Protein AF-A0A3A8LGR2-F1 (afdb_monomer_lite)

Structure (mmCIF, N/CA/C/O backbone):
data_AF-A0A3A8LGR2-F1
#
_entry.id   AF-A0A3A8LGR2-F1
#
loop_
_atom_site.group_PDB
_atom_site.id
_atom_site.type_symbol
_atom_site.label_atom_id
_atom_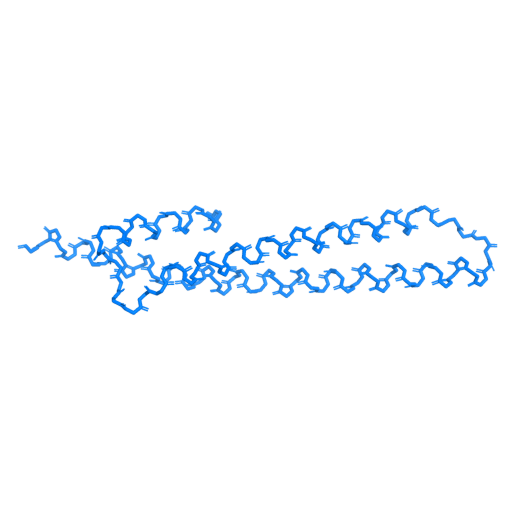site.label_alt_id
_atom_site.label_comp_id
_atom_site.label_asym_id
_atom_site.label_entity_id
_atom_site.label_seq_id
_atom_site.pdbx_PDB_ins_code
_atom_site.Cartn_x
_atom_site.Cartn_y
_atom_site.Cartn_z
_atom_site.occupancy
_atom_site.B_iso_or_equiv
_atom_site.auth_seq_id
_atom_site.auth_comp_id
_atom_site.auth_asym_id
_atom_site.auth_atom_id
_atom_site.pdbx_PDB_model_num
ATOM 1 N N . MET A 1 1 ? 14.541 -8.036 -1.323 1.00 62.59 1 MET A N 1
ATOM 2 C CA . MET A 1 1 ? 13.784 -7.464 -2.461 1.00 62.59 1 MET A CA 1
ATOM 3 C C . MET A 1 1 ? 14.021 -5.958 -2.465 1.00 62.59 1 MET A C 1
ATOM 5 O O . MET A 1 1 ? 14.122 -5.410 -1.376 1.00 62.59 1 MET A O 1
ATOM 9 N N . LYS A 1 2 ? 14.191 -5.306 -3.624 1.00 77.00 2 LYS A N 1
ATOM 10 C CA . LYS A 1 2 ? 14.421 -3.846 -3.683 1.00 77.00 2 LYS A CA 1
ATOM 11 C C . LYS A 1 2 ? 13.143 -3.065 -3.329 1.00 77.00 2 LYS A C 1
ATOM 13 O O . LYS A 1 2 ? 12.080 -3.521 -3.749 1.00 77.00 2 LYS A O 1
ATOM 18 N N . PRO A 1 3 ? 13.198 -1.919 -2.629 1.00 90.44 3 PRO A N 1
ATOM 19 C CA . PRO A 1 3 ? 12.037 -1.045 -2.417 1.00 90.44 3 PRO A CA 1
ATOM 20 C C . PRO A 1 3 ? 11.389 -0.590 -3.734 1.00 90.44 3 PRO A C 1
ATOM 22 O O . PRO A 1 3 ? 12.062 -0.541 -4.766 1.00 90.44 3 PRO A O 1
ATOM 25 N N . LEU A 1 4 ? 10.085 -0.294 -3.718 1.00 92.25 4 LEU A N 1
ATOM 26 C CA . LEU A 1 4 ? 9.345 0.070 -4.933 1.00 92.25 4 LEU A CA 1
ATOM 27 C C . LEU A 1 4 ? 9.837 1.402 -5.522 1.00 92.25 4 LEU A C 1
ATOM 29 O O . LEU A 1 4 ? 10.123 1.459 -6.716 1.00 92.25 4 LEU A O 1
ATOM 33 N N . ASP A 1 5 ? 10.073 2.407 -4.673 1.00 94.31 5 ASP A N 1
ATOM 34 C CA . ASP A 1 5 ? 10.694 3.686 -5.053 1.00 94.31 5 ASP A CA 1
ATOM 35 C C . ASP A 1 5 ? 12.063 3.498 -5.730 1.00 94.31 5 ASP A C 1
ATOM 37 O O . ASP A 1 5 ? 12.367 4.159 -6.724 1.00 94.3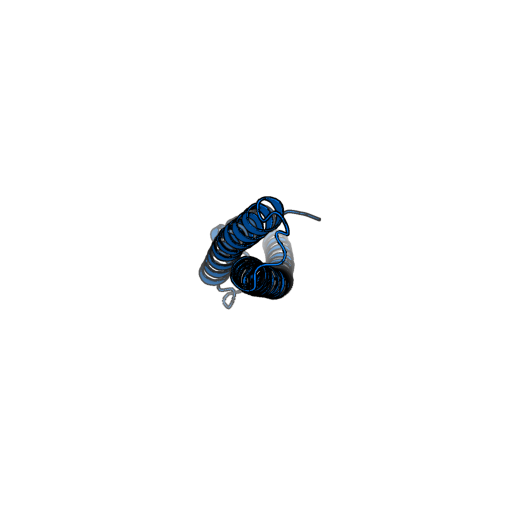1 5 ASP A O 1
ATOM 41 N N . GLU A 1 6 ? 12.877 2.537 -5.277 1.00 95.94 6 GLU A N 1
ATOM 42 C CA . GLU A 1 6 ? 14.158 2.249 -5.930 1.00 95.94 6 GLU A CA 1
ATOM 43 C C . GLU A 1 6 ? 13.951 1.725 -7.360 1.00 95.94 6 GLU A C 1
ATOM 45 O O . GLU A 1 6 ? 14.616 2.181 -8.292 1.00 95.94 6 GLU A O 1
ATOM 50 N N . LEU A 1 7 ? 13.013 0.791 -7.560 1.00 96.31 7 LEU A N 1
ATOM 51 C CA . LEU A 1 7 ? 12.691 0.282 -8.897 1.00 96.31 7 LEU A CA 1
ATOM 52 C C . LEU A 1 7 ? 12.122 1.379 -9.800 1.00 96.31 7 LEU A C 1
ATOM 54 O O . LEU A 1 7 ? 12.517 1.474 -10.965 1.00 96.31 7 LEU A O 1
ATOM 58 N N . MET A 1 8 ? 11.253 2.231 -9.256 1.00 97.62 8 MET A N 1
ATOM 59 C CA . MET A 1 8 ? 10.653 3.341 -9.987 1.00 97.62 8 MET A CA 1
ATOM 60 C C . MET A 1 8 ? 11.723 4.331 -10.464 1.00 97.62 8 MET A C 1
ATOM 62 O O . MET A 1 8 ? 11.764 4.666 -11.646 1.00 97.62 8 MET A O 1
ATOM 66 N N . ARG A 1 9 ? 12.673 4.715 -9.599 1.00 97.75 9 ARG A N 1
ATOM 67 C CA . ARG A 1 9 ? 13.799 5.593 -9.975 1.00 97.75 9 ARG A CA 1
ATOM 68 C C . ARG A 1 9 ? 14.667 5.008 -11.087 1.00 97.75 9 ARG A C 1
ATOM 70 O O . ARG A 1 9 ? 15.119 5.743 -11.968 1.00 97.75 9 ARG A O 1
ATOM 77 N N . ILE A 1 10 ? 14.908 3.695 -11.066 1.00 97.38 10 ILE A N 1
ATOM 78 C CA . ILE A 1 10 ? 15.649 3.011 -12.138 1.00 97.38 10 ILE A CA 1
ATOM 79 C C . ILE A 1 10 ? 14.853 3.070 -13.449 1.00 97.38 10 ILE A C 1
ATOM 81 O O . ILE A 1 10 ? 15.425 3.363 -14.502 1.00 97.38 10 ILE A O 1
ATOM 85 N N . LEU A 1 11 ? 13.541 2.825 -13.400 1.00 97.38 11 LEU A N 1
ATOM 86 C CA . LEU A 1 11 ? 12.682 2.862 -14.584 1.00 97.38 11 LEU A CA 1
ATOM 87 C C . LEU A 1 11 ? 12.647 4.261 -15.206 1.00 97.38 11 LEU A C 1
ATOM 89 O O . LEU A 1 11 ? 12.793 4.406 -16.417 1.00 97.38 11 LEU A O 1
ATOM 93 N N . GLU A 1 12 ? 12.546 5.302 -14.389 1.00 97.56 12 GLU A N 1
ATOM 94 C CA . GLU A 1 12 ? 12.609 6.686 -14.858 1.00 97.56 12 GLU A CA 1
ATOM 95 C C . GLU A 1 12 ? 13.946 7.056 -15.484 1.00 97.56 12 GLU A C 1
ATOM 97 O O . GLU A 1 12 ? 13.989 7.822 -16.446 1.00 97.56 12 GLU A O 1
ATOM 102 N N . ALA A 1 13 ? 15.052 6.526 -14.958 1.00 97.19 13 ALA A N 1
ATOM 103 C CA . ALA A 1 13 ? 16.353 6.720 -15.579 1.00 97.19 13 ALA A CA 1
ATOM 104 C C . ALA A 1 13 ? 16.366 6.122 -16.994 1.00 97.19 13 ALA A C 1
ATOM 106 O O . ALA A 1 13 ? 16.793 6.789 -17.934 1.00 97.19 13 ALA A O 1
ATOM 107 N N . HIS A 1 14 ? 15.815 4.919 -17.177 1.00 96.38 14 HIS A N 1
ATOM 108 C CA . HIS A 1 14 ? 15.631 4.345 -18.511 1.00 96.38 14 HIS A CA 1
ATOM 109 C C . HIS A 1 14 ? 14.663 5.153 -19.383 1.00 96.38 14 HIS A C 1
ATOM 111 O O . HIS A 1 14 ? 14.896 5.269 -20.586 1.00 96.38 14 HIS A O 1
ATOM 117 N N . HIS A 1 15 ? 13.606 5.721 -18.802 1.00 96.06 15 HIS A N 1
ATOM 118 C CA . HIS A 1 15 ? 12.645 6.556 -19.519 1.00 96.06 15 HIS A CA 1
ATOM 119 C C . HIS A 1 15 ? 13.300 7.822 -20.076 1.00 96.06 15 HIS A C 1
ATOM 121 O O . HIS A 1 15 ? 13.161 8.109 -21.263 1.00 96.06 15 HIS A O 1
ATOM 127 N N . ARG A 1 16 ? 14.104 8.515 -19.257 1.00 95.50 16 ARG A N 1
ATOM 128 C CA . ARG A 1 16 ? 14.896 9.685 -19.677 1.00 95.50 16 ARG A CA 1
ATOM 129 C C . ARG A 1 16 ? 15.911 9.361 -20.772 1.00 95.50 16 ARG A C 1
ATOM 131 O O . ARG A 1 16 ? 16.234 10.224 -21.576 1.00 95.50 16 ARG A O 1
ATOM 138 N N . LEU A 1 17 ? 16.404 8.124 -20.808 1.00 94.31 17 LEU A N 1
ATOM 139 C CA . LEU A 1 17 ? 17.309 7.629 -21.848 1.00 94.31 17 LEU A CA 1
ATOM 140 C C . LEU A 1 17 ? 16.571 7.064 -23.074 1.00 94.31 17 LEU A C 1
ATOM 142 O O . LEU A 1 17 ? 17.207 6.455 -23.927 1.00 94.31 17 LEU A O 1
ATOM 146 N N . HIS A 1 18 ? 15.244 7.212 -23.153 1.00 92.31 18 HIS A N 1
ATOM 147 C CA . HIS A 1 18 ? 14.400 6.671 -24.226 1.00 92.31 18 HIS A CA 1
ATOM 148 C C . HIS A 1 18 ? 14.532 5.151 -24.434 1.00 92.31 18 HIS A C 1
ATOM 150 O O . HIS A 1 18 ? 14.264 4.625 -25.513 1.00 92.31 18 HIS A O 1
ATOM 156 N N . ASN A 1 19 ? 14.903 4.428 -23.374 1.00 93.69 19 ASN A N 1
ATOM 157 C CA . ASN A 1 19 ? 15.090 2.980 -23.406 1.00 93.69 19 ASN A CA 1
ATOM 158 C C . ASN A 1 19 ? 13.814 2.202 -23.065 1.00 93.69 19 ASN A C 1
ATOM 160 O O . ASN A 1 19 ? 13.771 1.001 -23.295 1.00 93.69 19 ASN A O 1
ATOM 164 N N . VAL A 1 20 ? 12.772 2.837 -22.525 1.00 93.25 20 VAL A N 1
ATOM 165 C CA . VAL A 1 20 ? 11.494 2.163 -22.224 1.00 93.25 20 VAL A CA 1
ATOM 166 C C . VAL A 1 20 ? 10.678 1.901 -23.488 1.00 93.25 20 VAL A C 1
ATOM 168 O O . VAL A 1 20 ? 10.973 2.454 -24.546 1.00 93.25 20 VAL A O 1
ATOM 171 N N . ARG A 1 21 ? 9.649 1.051 -23.415 1.00 92.69 21 ARG A N 1
ATOM 172 C CA . ARG A 1 21 ? 8.704 0.843 -24.527 1.00 92.69 21 ARG A CA 1
ATOM 173 C C . ARG A 1 21 ? 7.886 2.114 -24.814 1.00 92.69 21 ARG A C 1
ATOM 175 O O . ARG A 1 21 ? 7.672 2.883 -23.882 1.00 92.69 21 ARG A O 1
ATOM 182 N N . PRO A 1 22 ? 7.422 2.355 -26.055 1.00 88.88 22 PRO A N 1
ATOM 183 C CA . PRO A 1 22 ? 6.598 3.529 -26.359 1.00 88.88 22 PRO A CA 1
ATOM 184 C C . PRO A 1 22 ? 5.273 3.547 -25.588 1.00 88.88 22 PRO A C 1
ATOM 186 O O . PRO A 1 22 ? 4.759 4.615 -25.282 1.00 88.88 22 PRO A O 1
ATOM 189 N N . GLU A 1 23 ? 4.742 2.369 -25.256 1.00 92.50 23 GLU A N 1
ATOM 190 C CA . GLU A 1 23 ? 3.490 2.199 -24.516 1.00 92.50 23 GLU A CA 1
ATOM 191 C C . GLU A 1 23 ? 3.679 2.284 -22.991 1.00 92.50 23 GLU A C 1
ATOM 193 O O . GLU A 1 23 ? 2.704 2.200 -22.248 1.00 92.50 23 GLU A O 1
ATOM 198 N N . ALA A 1 24 ? 4.922 2.407 -22.505 1.00 92.62 24 ALA A N 1
ATOM 199 C CA . ALA A 1 24 ? 5.210 2.462 -21.078 1.00 92.62 24 ALA A CA 1
ATOM 200 C C . ALA A 1 24 ? 4.802 3.823 -20.495 1.00 92.62 24 ALA A C 1
ATOM 202 O O . ALA A 1 24 ? 5.477 4.832 -20.713 1.00 92.62 24 ALA A O 1
ATOM 203 N N . ASP A 1 25 ? 3.738 3.837 -19.693 1.00 96.56 25 ASP A N 1
ATOM 204 C CA . ASP A 1 25 ? 3.285 5.028 -18.972 1.00 96.56 25 ASP A CA 1
ATOM 205 C C . ASP A 1 25 ? 4.000 5.159 -17.616 1.00 96.56 25 ASP A C 1
ATOM 207 O O . ASP A 1 25 ? 3.490 4.826 -16.546 1.00 96.56 25 ASP A O 1
ATOM 211 N N . VAL A 1 26 ? 5.255 5.604 -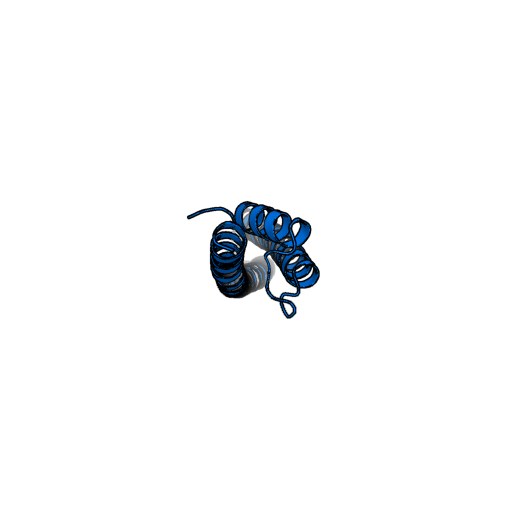17.678 1.00 96.88 26 VAL A N 1
ATOM 212 C CA . VAL A 1 26 ? 6.113 5.804 -16.501 1.00 96.88 26 VAL A CA 1
ATOM 213 C C . VAL A 1 26 ? 5.538 6.852 -15.526 1.00 96.88 26 VAL A C 1
ATOM 215 O O . VAL A 1 26 ? 5.575 6.590 -14.320 1.00 96.88 26 VAL A O 1
ATOM 218 N N . PRO A 1 27 ? 4.969 7.992 -15.981 1.00 97.00 27 PRO A N 1
ATOM 219 C CA . PRO A 1 27 ? 4.271 8.926 -15.096 1.00 97.00 27 PRO A CA 1
ATOM 220 C C . PRO A 1 27 ? 3.101 8.295 -14.335 1.00 97.00 27 PRO A C 1
ATOM 222 O O . PRO A 1 27 ? 2.968 8.531 -13.134 1.00 97.00 27 PRO A O 1
ATOM 225 N N . TYR A 1 28 ? 2.288 7.462 -14.993 1.00 97.50 28 TYR A N 1
ATOM 226 C CA . TYR A 1 28 ? 1.196 6.750 -14.330 1.00 97.50 28 TYR A CA 1
ATOM 227 C C . TYR A 1 28 ? 1.705 5.777 -13.260 1.00 97.50 28 TYR A C 1
ATOM 229 O O . TYR A 1 28 ? 1.193 5.771 -12.143 1.00 97.50 28 TYR A O 1
ATOM 237 N N . LEU A 1 29 ? 2.749 4.994 -13.552 1.00 97.75 29 LEU A N 1
ATOM 238 C CA . LEU A 1 29 ? 3.327 4.064 -12.571 1.00 97.75 29 LEU A CA 1
ATOM 239 C C . LEU A 1 29 ? 3.864 4.794 -11.328 1.00 97.75 29 LEU A C 1
ATOM 241 O O . LEU A 1 29 ? 3.664 4.320 -10.209 1.00 97.75 29 LEU A O 1
ATOM 245 N N . ARG A 1 30 ? 4.484 5.971 -11.506 1.00 98.06 30 ARG A N 1
ATOM 246 C CA . ARG A 1 30 ? 4.880 6.846 -10.390 1.00 98.06 30 ARG A CA 1
ATOM 247 C C . ARG A 1 30 ? 3.670 7.336 -9.601 1.00 98.06 30 ARG A C 1
ATOM 249 O O . ARG A 1 30 ? 3.678 7.259 -8.376 1.00 98.06 30 ARG A O 1
ATOM 256 N N . HIS A 1 31 ? 2.648 7.835 -10.292 1.00 98.25 31 HIS A N 1
ATOM 257 C CA . HIS A 1 31 ? 1.430 8.315 -9.647 1.00 98.25 31 HIS A CA 1
ATOM 258 C C . HIS A 1 31 ? 0.784 7.221 -8.788 1.00 98.25 31 HIS A C 1
ATOM 260 O O . HIS A 1 31 ? 0.426 7.472 -7.638 1.00 98.25 31 HIS A O 1
ATOM 266 N N . GLU A 1 32 ? 0.669 6.002 -9.318 1.00 98.31 32 GLU A N 1
ATOM 267 C CA . GLU A 1 32 ? 0.096 4.877 -8.581 1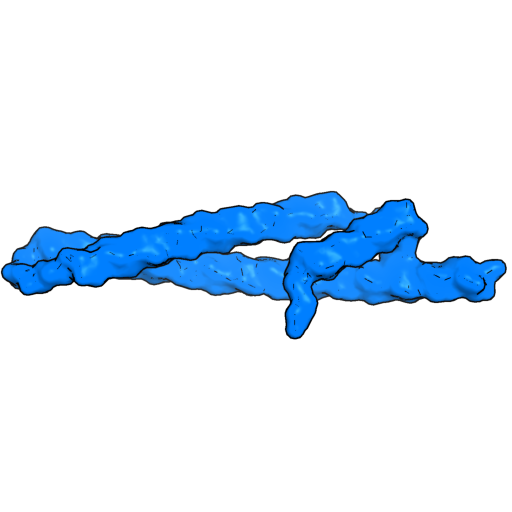.00 98.31 32 GLU A CA 1
ATOM 268 C C . GLU A 1 32 ? 0.944 4.476 -7.373 1.00 98.31 32 GLU A C 1
ATOM 270 O O . GLU A 1 32 ? 0.381 4.191 -6.318 1.00 98.31 32 GLU A O 1
ATOM 275 N N . MET A 1 33 ? 2.275 4.525 -7.479 1.00 98.06 33 MET A N 1
ATOM 276 C CA . MET A 1 33 ? 3.172 4.290 -6.342 1.00 98.06 33 MET A CA 1
ATOM 277 C C . MET A 1 33 ? 2.903 5.301 -5.222 1.00 98.06 33 MET A C 1
ATOM 279 O O . MET A 1 33 ? 2.606 4.915 -4.096 1.00 98.06 33 MET A O 1
ATOM 283 N N . GLU A 1 34 ? 2.911 6.594 -5.549 1.00 97.75 34 GLU A N 1
ATOM 284 C CA . GLU A 1 34 ? 2.681 7.676 -4.584 1.00 97.75 34 GLU A CA 1
ATOM 285 C C . GLU A 1 34 ? 1.249 7.663 -4.017 1.00 97.75 34 GLU A C 1
ATOM 287 O O . GLU A 1 34 ? 1.004 8.117 -2.896 1.00 97.75 34 GLU A O 1
ATOM 292 N N . ARG A 1 35 ? 0.265 7.178 -4.785 1.00 98.12 35 ARG A N 1
ATOM 293 C CA . ARG A 1 35 ? -1.108 6.961 -4.308 1.00 98.12 35 ARG A CA 1
ATOM 294 C C . ARG A 1 35 ? -1.152 5.839 -3.273 1.00 98.12 35 ARG A C 1
ATOM 296 O O . ARG A 1 35 ? -1.777 6.025 -2.230 1.00 98.12 35 ARG A O 1
ATOM 303 N N . ILE A 1 36 ? -0.529 4.698 -3.567 1.00 97.94 36 ILE A N 1
ATOM 304 C CA . ILE A 1 36 ? -0.516 3.529 -2.682 1.00 97.94 36 ILE A CA 1
ATOM 305 C C . ILE A 1 36 ? 0.240 3.851 -1.392 1.00 97.94 36 ILE A C 1
ATOM 307 O O . ILE A 1 36 ? -0.319 3.632 -0.324 1.00 97.94 36 ILE A O 1
ATOM 311 N N . GLU A 1 37 ? 1.427 4.458 -1.477 1.00 96.81 37 GLU A N 1
ATOM 312 C CA . GLU A 1 37 ? 2.233 4.824 -0.302 1.00 96.81 37 GLU A CA 1
ATOM 313 C C . GLU A 1 37 ? 1.466 5.761 0.640 1.00 96.81 37 GLU A C 1
ATOM 315 O O . GLU A 1 37 ? 1.355 5.498 1.836 1.00 96.81 37 GLU A O 1
ATOM 320 N N . ARG A 1 38 ? 0.847 6.824 0.102 1.00 97.94 3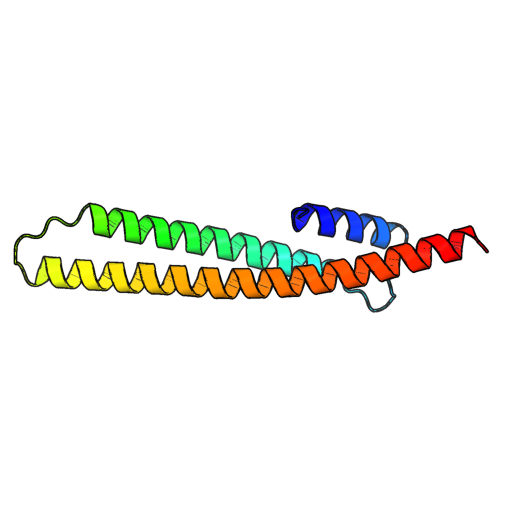8 ARG A N 1
ATOM 321 C CA . ARG A 1 38 ? 0.026 7.742 0.911 1.00 97.94 38 ARG A CA 1
ATOM 322 C C . ARG A 1 38 ? -1.168 7.043 1.554 1.00 97.94 38 ARG A C 1
ATOM 324 O O . ARG A 1 38 ? -1.504 7.346 2.696 1.00 97.94 38 ARG A O 1
ATOM 331 N N . ALA A 1 39 ? -1.818 6.136 0.827 1.00 98.06 39 ALA A N 1
ATOM 332 C CA . ALA A 1 39 ? -2.943 5.379 1.357 1.00 98.06 39 ALA A CA 1
ATOM 333 C C . ALA A 1 39 ? -2.499 4.395 2.452 1.00 98.06 39 ALA A C 1
ATOM 335 O O . ALA A 1 39 ? -3.166 4.309 3.476 1.00 98.06 39 ALA A O 1
ATOM 336 N N . GLN A 1 40 ? -1.369 3.702 2.277 1.00 98.19 40 GLN A N 1
ATOM 337 C CA . GLN A 1 40 ? -0.810 2.803 3.290 1.00 98.19 40 GLN A CA 1
ATOM 338 C C . GLN A 1 40 ? -0.499 3.572 4.575 1.00 98.19 40 GLN A C 1
ATOM 340 O O . GLN A 1 40 ? -0.972 3.174 5.634 1.00 98.19 40 GLN A O 1
ATOM 345 N N . SER A 1 41 ? 0.189 4.716 4.487 1.00 97.81 41 SER A N 1
ATOM 346 C CA . SER A 1 41 ? 0.486 5.533 5.671 1.00 97.81 41 SER A CA 1
ATOM 347 C C . SER A 1 41 ? -0.780 5.996 6.400 1.00 97.81 41 SER A C 1
ATOM 349 O O . SER A 1 41 ? -0.857 5.893 7.621 1.00 97.81 41 SER A O 1
ATOM 351 N N . ALA A 1 42 ? -1.803 6.453 5.670 1.00 97.88 42 ALA A N 1
ATOM 352 C CA . ALA A 1 42 ? -3.061 6.886 6.283 1.00 97.88 42 ALA A CA 1
ATOM 353 C C . ALA A 1 42 ? -3.800 5.736 6.998 1.00 97.88 42 ALA A C 1
ATOM 355 O O . ALA A 1 42 ? -4.338 5.919 8.091 1.00 97.88 42 ALA A O 1
ATOM 356 N N . GLU A 1 43 ? -3.821 4.542 6.403 1.00 98.00 43 GLU A N 1
ATOM 357 C CA . GLU A 1 43 ? -4.466 3.371 7.005 1.00 98.00 43 GLU A CA 1
ATOM 358 C C . GLU A 1 43 ? -3.656 2.798 8.181 1.00 98.00 43 GLU A C 1
ATOM 360 O O . GLU A 1 43 ? -4.245 2.343 9.160 1.00 98.00 43 GLU A O 1
ATOM 365 N N . GLU A 1 44 ? -2.320 2.866 8.142 1.00 98.19 44 GLU A N 1
ATOM 366 C CA . GLU A 1 44 ? -1.451 2.523 9.278 1.00 98.19 44 GLU A CA 1
ATOM 367 C C . GLU A 1 44 ? -1.713 3.440 10.473 1.00 98.19 44 GLU A C 1
ATOM 369 O O . GLU A 1 44 ? -1.901 2.957 11.591 1.00 98.19 44 GLU A O 1
ATOM 374 N N . GLU A 1 45 ? -1.801 4.750 10.241 1.00 97.88 45 GLU A N 1
ATOM 375 C CA . GLU A 1 45 ? -2.165 5.720 11.275 1.00 97.88 45 GLU A CA 1
ATOM 376 C C . GLU A 1 45 ? -3.555 5.430 11.860 1.00 97.88 45 GLU A C 1
ATOM 378 O O . GLU A 1 45 ? -3.721 5.425 13.083 1.00 97.88 45 GLU A O 1
ATOM 383 N N . SER A 1 46 ? -4.547 5.130 11.013 1.00 96.12 46 SER A N 1
ATOM 384 C CA . SER A 1 46 ? -5.898 4.767 11.460 1.00 96.12 46 SER A CA 1
ATOM 385 C C . SER A 1 46 ? -5.911 3.470 12.277 1.00 96.12 46 SER A C 1
ATOM 387 O O . SER A 1 46 ? -6.589 3.386 13.304 1.00 96.12 46 SER A O 1
ATOM 389 N N . MET A 1 47 ? -5.159 2.455 11.845 1.00 97.81 47 MET A N 1
ATOM 390 C CA . MET A 1 47 ? -5.043 1.178 12.548 1.00 97.81 47 MET A CA 1
ATOM 391 C C . MET A 1 47 ? -4.401 1.372 13.925 1.00 97.81 47 MET A C 1
ATOM 393 O O . MET A 1 47 ? -4.956 0.915 14.924 1.00 97.81 47 MET A O 1
ATOM 397 N N . LEU A 1 48 ? -3.285 2.106 13.993 1.00 97.88 48 LEU A N 1
ATOM 398 C CA . LEU A 1 48 ? -2.598 2.423 15.246 1.00 97.88 48 LEU A CA 1
ATOM 399 C C . LEU A 1 48 ? -3.481 3.252 16.182 1.00 97.88 48 LEU A C 1
ATOM 401 O O . LEU A 1 48 ? -3.475 3.034 17.393 1.00 97.88 48 LEU A O 1
ATOM 405 N N . ALA A 1 49 ? -4.255 4.204 15.659 1.00 97.94 49 ALA A N 1
ATOM 406 C CA . ALA A 1 49 ? -5.178 4.994 16.469 1.00 97.94 49 ALA A CA 1
ATOM 407 C C . ALA A 1 49 ? -6.266 4.119 17.116 1.00 97.94 49 ALA A C 1
ATOM 409 O O . ALA A 1 49 ? -6.522 4.258 18.315 1.00 97.94 49 ALA A O 1
ATOM 410 N N . ALA A 1 50 ? -6.860 3.198 16.350 1.00 97.62 50 ALA A N 1
ATOM 411 C CA . ALA A 1 50 ? -7.862 2.260 16.852 1.00 97.62 50 ALA A CA 1
ATOM 412 C C . ALA A 1 50 ? -7.265 1.277 17.875 1.00 97.62 50 ALA A C 1
ATOM 414 O O . ALA A 1 50 ? -7.847 1.070 18.937 1.00 97.62 50 ALA A O 1
ATOM 415 N N . GLU A 1 51 ? -6.075 0.731 17.607 1.00 97.69 51 GLU A N 1
ATOM 416 C CA . GLU A 1 51 ? -5.354 -0.153 18.535 1.00 97.69 51 GLU A CA 1
ATOM 417 C C . GLU A 1 51 ? -5.080 0.548 19.873 1.00 97.69 51 GLU A C 1
ATOM 419 O O . GLU A 1 51 ? -5.483 0.061 20.929 1.00 97.69 51 GLU A O 1
ATOM 424 N N . ASN A 1 52 ? -4.527 1.763 19.827 1.00 97.88 52 ASN A N 1
ATOM 425 C CA . ASN A 1 52 ? -4.293 2.583 21.016 1.00 97.88 52 ASN A CA 1
ATOM 426 C C . ASN A 1 52 ? -5.586 2.910 21.784 1.00 97.88 52 ASN A C 1
ATOM 428 O O . ASN A 1 52 ? -5.561 3.060 23.008 1.00 97.88 52 ASN A O 1
ATOM 432 N N . ALA A 1 53 ? -6.711 3.099 21.088 1.00 96.88 53 ALA A N 1
ATOM 433 C CA . ALA A 1 53 ? -8.001 3.350 21.725 1.00 96.88 53 ALA A CA 1
ATOM 434 C C . ALA A 1 53 ? -8.526 2.095 22.437 1.00 96.88 53 ALA A C 1
ATOM 436 O O . ALA A 1 53 ? -8.999 2.194 23.570 1.00 96.88 53 ALA A O 1
ATOM 437 N N . ILE A 1 54 ? -8.379 0.921 21.815 1.00 96.31 54 ILE A N 1
ATOM 438 C CA . ILE A 1 54 ? -8.732 -0.377 22.402 1.00 96.31 54 ILE A CA 1
ATOM 439 C C . ILE A 1 54 ? -7.903 -0.642 23.661 1.00 96.31 54 ILE A C 1
ATOM 441 O O . ILE A 1 54 ? -8.474 -0.992 24.690 1.00 96.31 54 ILE A O 1
ATOM 445 N N . GLU A 1 55 ? -6.586 -0.429 23.616 1.00 94.75 55 GLU A N 1
ATOM 446 C CA . GLU A 1 55 ? -5.689 -0.657 24.761 1.00 94.75 55 GLU A CA 1
ATOM 447 C C . GLU A 1 55 ? -6.026 0.212 25.981 1.00 94.75 55 GLU A C 1
ATOM 449 O O . GLU A 1 55 ? -5.811 -0.192 27.123 1.00 94.75 55 GLU A O 1
ATOM 454 N N . LYS A 1 56 ? -6.581 1.407 25.754 1.00 95.62 56 LYS A N 1
ATOM 455 C CA . LYS A 1 56 ? -6.983 2.338 26.820 1.00 95.62 56 LYS A CA 1
ATOM 456 C C . LYS A 1 56 ? -8.363 2.033 27.406 1.00 95.62 56 LYS A C 1
ATOM 458 O O . LYS A 1 56 ? -8.713 2.603 28.442 1.00 95.62 56 LYS A O 1
ATOM 463 N N . LEU A 1 57 ? -9.166 1.185 26.760 1.00 94.44 57 LEU A N 1
ATOM 464 C CA . LEU A 1 57 ? -10.498 0.826 27.241 1.00 94.44 57 LEU A CA 1
ATOM 465 C C . LEU A 1 57 ? -10.395 -0.233 28.342 1.00 94.44 57 LEU A C 1
ATOM 467 O O . LEU A 1 57 ? -10.183 -1.416 28.088 1.00 94.44 57 LEU A O 1
ATOM 471 N N . MET A 1 58 ? -10.604 0.201 29.583 1.00 92.38 58 MET A N 1
ATOM 472 C CA . MET A 1 58 ? -10.691 -0.693 30.734 1.00 92.38 58 MET A CA 1
ATOM 473 C C . MET A 1 58 ? -12.085 -1.331 30.806 1.00 92.38 58 MET A C 1
ATOM 475 O O . MET A 1 58 ? -13.071 -0.592 30.852 1.00 92.38 58 MET A O 1
ATOM 479 N N . PRO A 1 59 ? -12.207 -2.670 30.862 1.00 91.19 59 PRO A N 1
ATOM 480 C CA . PRO A 1 59 ? -13.501 -3.325 31.008 1.00 91.19 59 PRO A CA 1
ATOM 481 C C . PRO A 1 59 ? -14.136 -2.984 32.363 1.00 91.19 59 PRO A C 1
ATOM 483 O O . PRO A 1 59 ? -13.631 -3.384 33.409 1.00 91.19 59 PRO A O 1
ATOM 486 N N . ASP A 1 60 ? -15.260 -2.270 32.345 1.00 94.38 60 ASP A N 1
ATOM 487 C CA . ASP A 1 60 ? -16.024 -1.882 33.542 1.00 94.38 60 ASP A CA 1
ATOM 488 C C . ASP A 1 60 ? -17.401 -2.566 33.626 1.00 94.38 60 ASP A C 1
ATOM 490 O O . ASP A 1 60 ? -18.200 -2.280 34.516 1.00 94.38 60 ASP A O 1
ATOM 494 N N . GLY A 1 61 ? -17.693 -3.473 32.686 1.00 91.19 61 GLY A N 1
ATOM 495 C CA . GLY A 1 61 ? -18.977 -4.168 32.576 1.00 91.19 61 GLY A CA 1
ATOM 496 C C . GLY A 1 61 ? -20.124 -3.296 32.054 1.00 91.19 61 GLY A C 1
ATOM 497 O O . GLY A 1 61 ? -21.255 -3.775 31.972 1.00 91.19 61 GLY A O 1
ATOM 498 N N . SER A 1 62 ? -19.868 -2.036 31.687 1.00 96.38 62 SER A N 1
ATOM 499 C CA . SER A 1 62 ? -20.891 -1.163 31.123 1.00 96.38 62 SER A CA 1
ATOM 500 C C . SER A 1 62 ? -21.113 -1.442 29.632 1.00 96.38 62 SER A C 1
ATOM 502 O O . SER A 1 62 ? -20.180 -1.667 28.856 1.00 96.38 62 SER A O 1
ATOM 504 N N . ALA A 1 63 ? -22.370 -1.334 29.196 1.00 96.50 63 ALA A N 1
ATOM 505 C CA . ALA A 1 63 ? -22.727 -1.432 27.779 1.00 96.50 63 ALA A CA 1
ATOM 506 C C . ALA A 1 63 ? -22.079 -0.323 26.925 1.00 96.50 63 ALA A C 1
ATOM 508 O O . ALA A 1 63 ? -21.923 -0.476 25.714 1.00 96.50 63 ALA A O 1
ATOM 509 N N . GLN A 1 64 ? -21.703 0.807 27.538 1.00 95.69 64 GLN A N 1
ATOM 510 C CA . GLN A 1 64 ? -21.018 1.896 26.847 1.00 95.69 64 GLN A CA 1
ATOM 511 C C . GLN A 1 64 ? -19.575 1.520 26.504 1.00 95.69 64 GLN A C 1
ATOM 513 O O . GLN A 1 64 ? -19.154 1.732 25.367 1.00 95.69 64 GLN A O 1
ATOM 518 N N . THR A 1 65 ? -18.836 0.948 27.456 1.00 95.69 65 THR A N 1
ATOM 519 C CA . THR A 1 65 ? -17.473 0.456 27.226 1.00 95.69 65 THR A CA 1
ATOM 520 C C . THR A 1 65 ? -17.468 -0.674 26.205 1.00 95.69 65 THR A C 1
ATOM 522 O O . THR A 1 65 ? -16.653 -0.650 25.286 1.00 95.69 65 THR A O 1
ATOM 525 N N . GLU A 1 66 ? -18.422 -1.607 26.287 1.00 96.56 66 GLU A N 1
ATOM 526 C CA . GLU A 1 66 ? -18.564 -2.670 25.287 1.00 96.56 66 GLU A CA 1
ATOM 527 C C . GLU A 1 66 ? -18.825 -2.107 23.883 1.00 96.56 66 GLU A C 1
ATOM 529 O O . GLU A 1 66 ? -18.169 -2.513 22.923 1.00 96.56 66 GLU A O 1
ATOM 534 N N . ARG A 1 67 ? -19.751 -1.147 23.750 1.00 97.38 67 ARG A N 1
ATOM 535 C CA . ARG A 1 67 ? -20.043 -0.514 22.458 1.00 97.38 67 ARG A CA 1
ATOM 536 C C . ARG A 1 67 ? -18.806 0.173 21.881 1.00 97.38 67 ARG A C 1
ATOM 538 O O . ARG A 1 67 ? -18.482 -0.068 20.725 1.00 97.38 67 ARG A O 1
ATOM 545 N N . ARG A 1 68 ? -18.102 0.976 22.686 1.00 96.75 68 ARG A N 1
ATOM 546 C CA . ARG A 1 68 ? -16.871 1.660 22.256 1.00 96.75 68 ARG A CA 1
ATOM 547 C C . ARG A 1 68 ? -15.797 0.671 21.824 1.00 96.75 68 ARG A C 1
ATOM 549 O O . ARG A 1 68 ? -15.180 0.863 20.786 1.00 96.75 68 ARG A O 1
ATOM 556 N N . TRP A 1 69 ? -15.605 -0.405 22.583 1.00 97.50 69 TRP A N 1
ATOM 557 C CA . TRP A 1 69 ? -14.645 -1.443 22.220 1.00 97.50 69 TRP A CA 1
ATOM 558 C C . TRP A 1 69 ? -14.984 -2.083 20.868 1.00 97.50 69 TRP A C 1
ATOM 560 O O . TRP A 1 69 ? -14.095 -2.237 20.036 1.00 97.50 69 TRP A O 1
ATOM 570 N N . ARG A 1 70 ? -16.263 -2.397 20.610 1.00 97.50 70 ARG A N 1
ATOM 571 C CA . ARG A 1 70 ? -16.699 -2.940 19.311 1.00 97.50 70 ARG A CA 1
ATOM 572 C C . ARG A 1 70 ? -16.470 -1.954 18.165 1.00 97.50 70 ARG A C 1
ATOM 574 O O . ARG A 1 70 ? -15.949 -2.358 17.134 1.00 97.50 70 ARG A O 1
ATOM 581 N N . GLU A 1 71 ? -16.813 -0.681 18.356 1.00 98.00 71 GLU A N 1
ATOM 582 C CA . GLU A 1 71 ? -16.601 0.369 17.349 1.00 98.00 71 GLU A CA 1
ATOM 583 C C . GLU A 1 71 ? -15.114 0.506 16.977 1.00 98.00 71 GLU A C 1
ATOM 585 O O . GLU A 1 71 ? -14.774 0.561 15.795 1.00 98.00 71 GLU A O 1
ATOM 590 N N . GLU A 1 72 ? -14.208 0.508 17.961 1.00 98.12 72 GLU A N 1
ATOM 591 C CA . GLU A 1 72 ? -12.769 0.579 17.675 1.00 98.12 72 GLU A CA 1
ATOM 592 C C . GLU A 1 72 ? -12.231 -0.724 17.057 1.00 98.12 72 GLU A C 1
ATOM 594 O O . GLU A 1 72 ? -11.395 -0.673 16.156 1.00 98.12 72 GLU A O 1
ATOM 599 N N . GLN A 1 73 ? -12.744 -1.896 17.451 1.00 97.88 73 GLN A N 1
ATOM 600 C CA . GLN A 1 73 ? -12.400 -3.176 16.812 1.00 97.88 73 GLN A CA 1
ATOM 601 C C . GLN A 1 73 ? -12.825 -3.233 15.340 1.00 97.88 73 GLN A C 1
ATOM 603 O O . GLN A 1 73 ? -12.082 -3.736 14.492 1.00 97.88 73 GLN A O 1
ATOM 608 N N . GLU A 1 74 ? -14.006 -2.706 15.016 1.00 98.19 74 GLU A N 1
ATOM 609 C CA . GLU A 1 74 ? -14.481 -2.591 13.636 1.00 98.19 74 GLU A CA 1
ATOM 610 C C . GLU A 1 74 ? -13.559 -1.686 12.813 1.00 98.19 74 GLU A C 1
ATOM 612 O O . GLU A 1 74 ? -13.150 -2.073 11.716 1.00 98.19 74 GLU A O 1
ATOM 617 N N . ARG A 1 75 ? -13.158 -0.529 13.358 1.00 98.00 75 ARG A N 1
ATOM 618 C CA . ARG A 1 75 ? -12.200 0.381 12.705 1.00 98.00 75 ARG A CA 1
ATOM 619 C C . ARG A 1 75 ? -10.836 -0.262 12.497 1.00 98.00 75 ARG A C 1
ATOM 621 O O . ARG A 1 75 ? -10.312 -0.209 11.386 1.00 98.00 75 ARG A O 1
ATOM 628 N N . PHE A 1 76 ? -10.287 -0.906 13.527 1.00 98.25 76 PHE A N 1
ATOM 629 C CA . PHE A 1 76 ? -9.016 -1.624 13.439 1.00 98.25 76 PHE A CA 1
ATOM 630 C C . PHE A 1 76 ? -9.064 -2.697 12.345 1.00 98.25 76 PHE A C 1
ATOM 632 O O . PHE A 1 76 ? -8.180 -2.780 11.493 1.00 98.25 76 PHE A O 1
ATOM 639 N N . THR A 1 77 ? -10.136 -3.492 12.324 1.00 98.00 77 THR A N 1
ATOM 640 C CA . THR A 1 77 ? -10.323 -4.560 11.335 1.00 98.00 77 THR A CA 1
ATOM 641 C C . THR A 1 77 ? -10.473 -4.003 9.920 1.00 98.00 77 THR A C 1
ATOM 643 O O . THR A 1 77 ? -9.898 -4.556 8.980 1.00 98.00 77 THR A O 1
ATOM 646 N N . ALA A 1 78 ? -11.217 -2.906 9.752 1.00 98.12 78 ALA A N 1
ATOM 647 C CA . ALA A 1 78 ? -11.392 -2.245 8.464 1.00 98.12 78 ALA A CA 1
ATOM 648 C C . ALA A 1 78 ? -10.063 -1.696 7.919 1.00 98.12 78 ALA A C 1
ATOM 650 O O . ALA A 1 78 ? -9.716 -2.003 6.777 1.00 98.12 78 ALA A O 1
ATOM 651 N N . ALA A 1 79 ? -9.294 -0.980 8.746 1.00 97.94 79 ALA A N 1
ATOM 652 C CA . ALA A 1 79 ? -7.984 -0.446 8.372 1.00 97.94 79 ALA A CA 1
ATOM 653 C C . ALA A 1 79 ? -7.003 -1.574 8.014 1.00 97.94 79 ALA A C 1
ATOM 655 O O . ALA A 1 79 ? -6.378 -1.567 6.954 1.00 97.94 79 ALA A O 1
ATOM 656 N N . ARG A 1 80 ? -6.951 -2.634 8.833 1.00 98.12 80 ARG A N 1
ATOM 657 C CA . ARG A 1 80 ? -6.120 -3.816 8.563 1.00 98.12 80 ARG A CA 1
ATOM 658 C C . ARG A 1 80 ? -6.481 -4.497 7.243 1.00 98.12 80 ARG A C 1
ATOM 660 O O . ARG A 1 80 ? -5.593 -4.929 6.508 1.00 98.12 80 ARG A O 1
ATOM 667 N N . LYS A 1 81 ? -7.775 -4.610 6.931 1.00 98.44 81 LYS A N 1
ATOM 668 C CA . LYS A 1 81 ? -8.231 -5.148 5.644 1.00 98.44 81 LYS A CA 1
ATOM 669 C C . LYS A 1 81 ? -7.788 -4.248 4.492 1.00 98.44 81 LYS A C 1
ATOM 671 O O . LYS A 1 81 ? -7.255 -4.758 3.510 1.00 98.44 81 LYS A O 1
ATOM 676 N N . ARG A 1 82 ? -7.955 -2.928 4.620 1.00 98.31 82 ARG A N 1
ATOM 677 C CA . ARG A 1 82 ? -7.562 -1.988 3.566 1.00 98.31 82 ARG A CA 1
ATOM 678 C C . ARG A 1 82 ? -6.054 -2.006 3.314 1.00 98.31 82 ARG A C 1
ATOM 680 O O . ARG A 1 82 ? -5.654 -1.999 2.154 1.00 98.31 82 ARG A O 1
ATOM 687 N N . LEU A 1 83 ? -5.233 -2.128 4.358 1.00 98.44 83 LEU A N 1
ATOM 688 C CA . LEU A 1 83 ? -3.785 -2.326 4.227 1.00 98.44 83 LEU A CA 1
ATOM 689 C C . LEU A 1 83 ? -3.436 -3.597 3.449 1.00 98.44 83 LEU A C 1
ATOM 691 O O . LEU A 1 83 ? -2.557 -3.571 2.591 1.00 98.44 83 LEU A O 1
ATOM 695 N N . ALA A 1 84 ? -4.135 -4.705 3.702 1.00 98.25 84 ALA A N 1
ATOM 696 C CA . ALA A 1 84 ? -3.919 -5.936 2.946 1.00 98.25 84 ALA A CA 1
ATOM 697 C C . ALA A 1 84 ? -4.256 -5.763 1.454 1.00 98.25 84 ALA A C 1
ATOM 699 O O . ALA A 1 84 ? -3.491 -6.220 0.602 1.00 98.25 84 ALA A O 1
ATOM 700 N N . ASP A 1 85 ? -5.349 -5.063 1.139 1.00 98.50 85 ASP A N 1
ATOM 701 C CA . ASP A 1 85 ? -5.726 -4.748 -0.243 1.00 98.50 85 ASP A CA 1
ATOM 702 C C . ASP A 1 85 ? -4.676 -3.842 -0.917 1.00 98.50 85 ASP A C 1
ATOM 704 O O . ASP A 1 85 ? -4.266 -4.104 -2.047 1.00 98.50 85 ASP A O 1
ATOM 708 N N . LEU A 1 86 ? -4.173 -2.820 -0.214 1.00 98.25 86 LEU A N 1
ATOM 709 C CA . LEU A 1 86 ? -3.125 -1.922 -0.715 1.00 98.25 86 LEU A CA 1
ATOM 710 C C . LEU A 1 86 ? -1.794 -2.648 -0.959 1.00 98.25 86 LEU A C 1
ATOM 712 O O . LEU A 1 86 ? -1.143 -2.405 -1.971 1.00 98.25 86 LEU A O 1
ATOM 716 N N . ASN A 1 87 ? -1.416 -3.592 -0.096 1.00 97.31 87 ASN A N 1
ATOM 717 C CA . ASN A 1 87 ? -0.219 -4.419 -0.294 1.00 97.31 87 ASN A CA 1
ATOM 718 C C . ASN A 1 87 ? -0.336 -5.317 -1.539 1.00 97.31 87 ASN A C 1
ATOM 720 O O . ASN A 1 87 ? 0.656 -5.593 -2.225 1.00 97.31 87 ASN A O 1
ATOM 724 N N . LEU A 1 88 ? -1.550 -5.777 -1.851 1.00 98.00 88 LEU A N 1
ATOM 725 C CA . LEU A 1 88 ? -1.816 -6.504 -3.088 1.00 98.00 88 LEU A CA 1
ATOM 726 C C . LEU A 1 88 ? -1.712 -5.574 -4.310 1.00 98.00 88 LEU A C 1
ATOM 728 O O . LEU A 1 88 ? -1.064 -5.944 -5.291 1.00 98.00 88 LEU A O 1
ATOM 732 N N . GLU A 1 89 ? -2.279 -4.363 -4.237 1.00 97.94 89 GLU A N 1
ATOM 733 C CA . GLU A 1 89 ? -2.114 -3.323 -5.267 1.00 97.94 89 GLU A CA 1
ATOM 734 C C . GLU A 1 89 ? -0.619 -3.017 -5.513 1.00 97.94 89 GLU A C 1
ATOM 736 O O . GLU A 1 89 ? -0.171 -3.011 -6.662 1.00 97.94 89 GLU A O 1
ATOM 741 N N . GLU A 1 90 ? 0.181 -2.862 -4.451 1.00 97.69 90 GLU A N 1
ATOM 742 C CA . GLU A 1 90 ? 1.631 -2.630 -4.529 1.00 97.69 90 GLU A CA 1
ATOM 743 C C . GLU A 1 90 ? 2.360 -3.785 -5.235 1.00 97.69 90 GLU A C 1
ATOM 745 O O . GLU A 1 90 ? 3.239 -3.573 -6.075 1.00 97.69 90 GLU A O 1
ATOM 750 N N . THR A 1 91 ? 1.969 -5.027 -4.939 1.00 97.44 91 THR A N 1
ATOM 751 C CA . THR A 1 91 ? 2.547 -6.228 -5.562 1.00 97.44 91 THR A CA 1
ATOM 752 C C . THR A 1 91 ? 2.289 -6.262 -7.072 1.00 97.44 91 THR A C 1
ATOM 754 O O . THR A 1 91 ? 3.183 -6.609 -7.858 1.00 97.44 91 THR A O 1
ATOM 757 N N . PHE A 1 92 ? 1.089 -5.867 -7.506 1.00 97.62 92 PHE A N 1
ATOM 758 C CA . PHE A 1 92 ? 0.776 -5.747 -8.929 1.00 97.62 92 PHE A CA 1
ATOM 759 C C . PHE A 1 92 ? 1.549 -4.607 -9.587 1.00 97.62 92 PHE A C 1
ATOM 761 O O . PHE A 1 92 ? 2.120 -4.801 -10.663 1.00 97.62 92 PHE A O 1
ATOM 768 N N . LEU A 1 93 ? 1.640 -3.448 -8.932 1.00 97.62 93 LEU A N 1
ATOM 769 C CA . LEU A 1 93 ? 2.403 -2.312 -9.440 1.00 97.62 93 LEU A CA 1
ATOM 770 C C . LEU A 1 93 ? 3.889 -2.657 -9.613 1.00 97.62 93 LEU A C 1
ATOM 772 O O . LEU A 1 93 ? 4.474 -2.380 -10.661 1.00 97.62 93 LEU A O 1
ATOM 776 N N . ARG A 1 94 ? 4.484 -3.344 -8.633 1.00 97.69 94 ARG A N 1
ATOM 777 C CA . ARG A 1 94 ? 5.851 -3.871 -8.720 1.00 97.69 94 ARG A CA 1
ATOM 778 C C . ARG A 1 94 ? 6.045 -4.768 -9.933 1.00 97.69 94 ARG A C 1
ATOM 780 O O . ARG A 1 94 ? 7.010 -4.586 -10.667 1.00 97.69 94 ARG A O 1
ATOM 787 N N . SER A 1 95 ? 5.125 -5.704 -10.155 1.00 97.06 95 SER A N 1
ATOM 788 C CA . SER A 1 95 ? 5.194 -6.621 -11.298 1.00 97.06 95 SER A CA 1
ATOM 789 C C . SER A 1 95 ? 5.162 -5.864 -12.632 1.00 97.06 95 SER A C 1
ATOM 791 O O . SER A 1 95 ? 5.916 -6.193 -13.550 1.00 97.06 95 SER A O 1
ATOM 793 N N . SER A 1 96 ? 4.347 -4.810 -12.724 1.00 97.06 96 SER A N 1
ATOM 794 C CA . SER A 1 96 ? 4.306 -3.919 -13.890 1.00 97.06 96 SER A CA 1
ATOM 795 C C . SER A 1 96 ? 5.627 -3.170 -14.089 1.00 97.06 96 SER A C 1
ATOM 797 O O . SER A 1 96 ? 6.164 -3.158 -15.197 1.00 97.06 96 SER A O 1
ATOM 799 N N . ILE A 1 97 ? 6.202 -2.606 -13.022 1.00 97.44 97 ILE A N 1
ATOM 800 C CA . ILE A 1 97 ? 7.494 -1.904 -13.076 1.00 97.44 97 ILE A CA 1
ATOM 801 C C . ILE A 1 97 ? 8.625 -2.857 -13.481 1.00 97.44 97 ILE A C 1
ATOM 803 O O . ILE A 1 97 ? 9.431 -2.518 -14.347 1.00 97.44 97 ILE A O 1
ATOM 807 N N . ASP A 1 98 ? 8.680 -4.059 -12.906 1.00 97.00 98 ASP A N 1
ATOM 808 C CA . ASP A 1 98 ? 9.688 -5.067 -13.248 1.00 97.00 98 ASP A CA 1
ATOM 809 C C . ASP A 1 98 ? 9.587 -5.498 -14.721 1.00 97.00 98 ASP A C 1
ATOM 811 O O . ASP A 1 98 ? 10.614 -5.671 -15.387 1.00 97.00 98 ASP A O 1
ATOM 815 N N . CYS A 1 99 ? 8.367 -5.608 -15.259 1.00 96.75 99 CYS A N 1
ATOM 816 C CA . CYS A 1 99 ? 8.141 -5.861 -16.680 1.00 96.75 99 CYS A CA 1
ATOM 817 C C . CYS A 1 99 ? 8.727 -4.738 -17.552 1.00 96.75 99 CYS A C 1
ATOM 819 O O . CYS A 1 99 ? 9.503 -5.014 -18.473 1.00 96.75 99 CYS A O 1
ATOM 821 N N . GLU A 1 100 ? 8.431 -3.471 -17.243 1.00 97.19 100 GLU A N 1
ATOM 822 C CA . GLU A 1 100 ? 8.985 -2.344 -18.006 1.00 97.19 100 GLU A CA 1
ATOM 823 C C . GLU A 1 100 ? 10.507 -2.242 -17.879 1.00 97.19 100 GLU A C 1
ATOM 825 O O . GLU A 1 100 ? 11.196 -1.971 -18.864 1.00 97.19 100 GLU A O 1
ATOM 830 N N . LEU A 1 101 ? 11.061 -2.530 -16.699 1.00 97.06 101 LEU A N 1
ATOM 831 C CA . LEU A 1 101 ? 12.506 -2.589 -16.483 1.00 97.06 101 LEU A CA 1
ATOM 832 C C . LEU A 1 101 ? 13.170 -3.683 -17.318 1.00 97.06 101 LEU A C 1
ATOM 834 O O . LEU A 1 101 ? 14.257 -3.465 -17.862 1.00 97.06 101 LEU A O 1
ATOM 838 N N . TRP A 1 102 ? 12.543 -4.854 -17.439 1.00 96.56 102 TRP A N 1
ATOM 839 C CA . TRP A 1 102 ? 13.056 -5.925 -18.288 1.00 96.56 102 TRP A CA 1
ATOM 840 C C . TRP A 1 102 ? 13.134 -5.479 -19.752 1.00 96.56 102 TRP A C 1
ATOM 842 O O . TRP A 1 102 ? 14.187 -5.611 -20.386 1.00 96.56 102 TRP A O 1
ATOM 852 N N . TRP A 1 103 ? 12.063 -4.872 -20.271 1.00 96.56 103 TRP A N 1
ATOM 853 C CA . TRP A 1 103 ? 12.051 -4.341 -21.634 1.00 96.56 103 TRP A CA 1
ATOM 854 C C . TRP A 1 103 ? 13.061 -3.215 -21.826 1.00 96.56 103 TRP A C 1
ATOM 856 O O . TRP A 1 103 ? 13.761 -3.193 -22.840 1.00 96.56 103 TRP A O 1
ATOM 866 N N . ALA A 1 104 ? 13.192 -2.327 -20.844 1.00 96.00 104 ALA A N 1
ATOM 867 C CA . ALA A 1 104 ? 14.131 -1.222 -20.905 1.00 96.00 104 ALA A CA 1
ATOM 868 C C . ALA A 1 104 ? 15.589 -1.685 -20.989 1.00 96.00 104 ALA A C 1
ATOM 870 O O . ALA A 1 104 ? 16.369 -1.175 -21.796 1.00 96.00 104 ALA A O 1
ATOM 871 N N . ARG A 1 105 ? 15.951 -2.706 -20.205 1.00 95.12 105 ARG A N 1
ATOM 872 C CA . ARG A 1 105 ? 17.275 -3.342 -20.269 1.00 95.12 105 ARG A CA 1
ATOM 873 C C . ARG A 1 105 ? 17.509 -4.013 -21.616 1.00 95.12 105 ARG A C 1
ATOM 875 O O . ARG A 1 105 ? 18.578 -3.845 -22.197 1.00 95.12 105 ARG A O 1
ATOM 882 N N . LYS A 1 106 ? 16.509 -4.732 -22.138 1.00 94.31 106 LYS A N 1
ATOM 883 C CA . LYS A 1 106 ? 16.599 -5.378 -23.454 1.00 94.31 106 LYS A CA 1
ATOM 884 C C . LYS A 1 106 ? 16.854 -4.355 -24.563 1.00 94.31 106 LYS A C 1
ATOM 886 O O . LYS A 1 106 ? 17.750 -4.567 -25.375 1.00 94.31 106 LYS A O 1
ATOM 891 N N . ARG A 1 107 ? 16.113 -3.240 -24.574 1.00 92.62 107 ARG A N 1
ATOM 892 C CA . ARG A 1 107 ? 16.281 -2.167 -25.569 1.00 92.62 107 ARG A CA 1
ATOM 893 C C . ARG A 1 107 ? 17.641 -1.479 -25.460 1.00 92.62 107 ARG A C 1
ATOM 895 O O . ARG A 1 107 ? 18.287 -1.273 -26.485 1.00 92.62 107 ARG A O 1
ATOM 902 N N . ALA A 1 108 ? 18.104 -1.202 -24.241 1.00 89.44 108 ALA A N 1
ATOM 903 C CA . ALA A 1 108 ? 19.426 -0.620 -24.017 1.00 89.44 108 ALA A CA 1
ATOM 904 C C . ALA A 1 108 ? 20.551 -1.514 -24.570 1.00 89.44 108 ALA A C 1
ATOM 906 O O . ALA A 1 108 ? 21.450 -1.022 -25.242 1.00 89.44 108 ALA A O 1
ATOM 907 N N . LEU A 1 109 ? 20.476 -2.834 -24.359 1.00 90.19 109 LEU A N 1
ATOM 908 C CA . LEU A 1 109 ? 21.458 -3.777 -24.908 1.00 90.19 109 LEU A CA 1
ATOM 909 C C . LEU A 1 109 ? 21.442 -3.814 -26.441 1.00 90.19 109 LEU A C 1
ATOM 911 O O . LEU A 1 109 ? 22.502 -3.838 -27.059 1.00 90.19 109 LEU A O 1
ATOM 915 N N . THR A 1 110 ? 20.259 -3.786 -27.065 1.00 86.56 110 THR A N 1
ATOM 916 C CA . THR A 1 110 ? 20.158 -3.761 -28.533 1.00 86.56 110 THR A CA 1
ATOM 917 C C . THR A 1 110 ? 20.662 -2.457 -29.144 1.00 86.56 110 THR A C 1
ATOM 919 O O . THR A 1 110 ? 21.224 -2.492 -30.230 1.00 86.56 110 THR A O 1
ATOM 922 N N . ALA A 1 111 ? 20.498 -1.325 -28.453 1.00 77.94 111 ALA A N 1
ATOM 923 C CA . ALA A 1 111 ? 20.974 -0.025 -28.926 1.00 77.94 111 ALA A CA 1
ATOM 924 C C . ALA A 1 111 ? 22.505 0.109 -28.869 1.00 77.94 111 ALA A C 1
ATOM 926 O O . ALA A 1 111 ? 23.073 0.851 -29.654 1.00 77.94 111 ALA A O 1
ATOM 927 N N . VAL A 1 112 ? 23.171 -0.605 -27.956 1.00 70.50 112 VAL A N 1
ATOM 928 C CA . VAL A 1 112 ? 24.643 -0.632 -27.849 1.00 70.50 112 VAL A CA 1
ATOM 929 C C . VAL A 1 112 ? 25.283 -1.561 -28.891 1.00 70.50 112 VAL A C 1
ATOM 931 O O . VAL A 1 112 ? 26.452 -1.401 -29.223 1.00 70.50 112 VAL A O 1
ATOM 934 N N . ALA A 1 113 ? 24.536 -2.549 -29.388 1.00 59.84 113 ALA A N 1
ATOM 935 C CA . ALA A 1 113 ? 25.018 -3.529 -30.362 1.00 59.84 113 ALA A CA 1
ATOM 936 C C . ALA A 1 113 ? 24.800 -3.118 -31.833 1.00 59.84 113 ALA A C 1
ATOM 938 O O . ALA A 1 113 ? 25.227 -3.857 -32.723 1.00 59.84 113 ALA A O 1
ATOM 939 N N . ALA A 1 114 ? 24.116 -1.997 -32.078 1.00 55.62 114 ALA A N 1
ATOM 940 C CA . ALA A 1 114 ? 23.829 -1.430 -33.397 1.00 55.62 114 ALA A CA 1
ATOM 941 C C . ALA A 1 114 ? 24.738 -0.226 -33.675 1.00 55.62 114 ALA A C 1
ATOM 943 O O . ALA A 1 114 ? 25.140 -0.072 -34.849 1.00 55.62 114 ALA A O 1
#

Foldseek 3Di:
DDDPVVLLVLLVVLVVVVLFDPPDPSVVLVVLVVVLVVLLVVLVVQLVVLVVQLVPQDDPVDPVSVVSNVVSVVSNVVSVVVNVVSVVSSVVSSVSSVVRSVSSVVSVVVVVVD

Sequence (114 aa):
MKPLDELMRILEAHHRLHNVRPEADVPYLRHEMERIERAQSAEEESMLAAENAIEKLMPDGSAQTERRWREEQERFTAARKRLADLNLEETFLRSSIDCELWWARKRALTAVAA

Secondary structure (DSSP, 8-state):
---HHHHHHHHHHHHHTT-S-TT--HHHHHHHHHHHHHHHHHHHHHHHHHHHHHHH----S-HHHHHHHHHHHHHHHHHHHHHHHHHHHHHHHHHHHHHHHHHHHHHHHHHH--

pLDDT: mean 94.81, std 7.17, range [55.62, 98.5]

Radius of gyration: 21.52 Å; chains: 1; bounding box: 48×17×67 Å

=== Feature glossary ===
Feature key, reading from the visual/contextual features back to the raw sequence:

Rendered structure images. Six rendered views show the 3D structure from the faces of a cube — i.e. along ±x, ±y, ±z. Rendering representation is drawn randomly per protein from cartoon (secondary-structure ribbons), sticks (backbone bonds), or molecular surface; coloring is either N→C rainbow (blue at the N-terminus through red at the C-terminus) or one color per chain.

Contact-map, Ramachandran, and PAE plots. The contact map is a binary N×N matrix image: pixel (i, j) is dark where Cα_i and Cα_j are within 8 Å and |i−j|>4. Because the |i−j|>4 filter removes local helical contacts, off-diagonal stripes parallel to the main diagonal indicate parallel β-sheets; stripes perpendicular to it indicate antiparallel β-sheets. The Ramachandran plot scatters every residue's (φ, ψ) pair against the sterically allowed regions. The PAE heatmap renders the predicted-aligned-error matrix.

InterPro / GO / CATH / organism. Database cross-references. InterPro integrates a dozen domain/family signature databases into unified entries with residue-range hits. GO terms attach function/process/location labels with evidence codes. CATH codes position the fold in a four-level structural taxonomy. Organism is the NCBI-taxonomy species name.

Nearest PDB structures. The Foldseek neighbor list gives the closest experimentally determined structures in the PDB, ranked by structural alignment. TM-score near 1 means near-identical fold; near 0.3 means only rough topology match. This is how one finds what a novel AlphaFold prediction most resembles in the solved-structure universe.

Predicted aligned error. PAE(i, j) answers: if I align the predicted and true structures on residue i, how far off (in Å) do I expect residue j to be? A block-diagonal PAE matrix with low values on the blocks and high values off-diagonal is the signature of a multi-domain protein with confidently predicted domains but uncertain inter-domain orientation.

Solvent-accessible surface area. Accessible surface area quantifies burial. A residue with SASA near zero is packed into the hydrophobic core; one with SASA >100 Å² sits on the surface. Computed here via the Shrake–Rupley numerical algorithm with a 1.4 Å probe.

B-factor. B-factor (Debye–Waller factor) reflects atomic displacement in the crystal lattice. It is an experimental observable (units Å²), not a prediction; low values mean the atom is pinned down, high values mean it moves or is heterogeneous across the crystal.

pLDDT. For AlphaFold models, the B-factor field carries pLDDT — the model's own estimate of local accuracy on a 0–100 scale. Regions with pLDDT<50 should be treated as essentially unmodeled; they often correspond to intrinsically disordered segments.

Backbone torsions (φ/ψ). φ (phi) and ψ (psi) are the two rotatable backbone dihedrals per residue: φ is the C(i-1)–N–Cα–C torsion, ψ is the N–C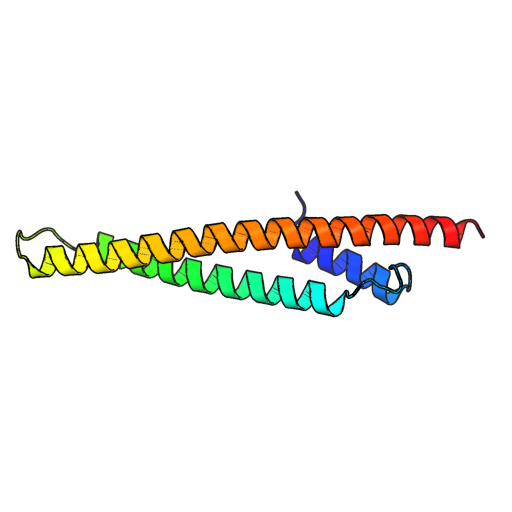α–C–N(i+1) torsion, both in degrees on (−180°, 180°]. α-helical residues cluster near (−60°, −45°); β-strand residues near (−120°, +130°). A Ramachandran plot is simply a scatter of (φ, ψ) for every residue.

Radius of gyration, Cα contacts, bounding box. Radius of gyration (Rg) is the root-mean-square distance of Cα atoms from their centroid — a single number for overall size and compactness. A globular domain of N residues has Rg ≈ 2.2·N^0.38 Å; an extended or disordered chain has a much larger Rg. The Cα contact count is the number of residue pairs whose Cα atoms are within 8 Å and are more than four positions apart in sequence — a standard proxy for tertiary packing density. The bounding box is the smallest axis-aligned box enclosing all Cα atoms.

Secondary structure (3-state, P-SEA). Three-state secondary structure (P-SEA) collapses the eight DSSP classes into helix (a), strand (b), and coil (c). P-SEA assigns these from Cα geometry alone — distances and angles — without requiring backbone oxygens, so it works on any Cα trace.

Secondary structure (8-state, DSSP). DSSP 8-state secondary structure assigns each residue one of H (α-helix), G (3₁₀-helix), I (π-helix), E (extended β-strand), B (isolated β-bridge), T (hydrogen-bonded turn), S (bend), or '-' (coil). The assignment is computed from backbone hydrogen-bond geometry via the Kabsch–Sander algorithm.

Foldseek 3Di. A 3Di character summarizes, for each residue, the relative orientation of the Cα frame of its nearest spatial neighbor. Because it encodes fold topology rather than chemistry, 3Di alignments detect remote structural similarity that sequence alignment misses.

mmCIF coordinates. The mmCIF block holds the 3D Cartesian coordinates of each backbone atom (N, Cα, C, O) in ångströms. mmCIF is the PDB's canonical archive format — a tagged-loop text representation of the atomic model.

Sequence. Sequence gives the chain of amino acids in standard one-letter code (A=alanine, C=cysteine, …, Y=tyrosine), read N→C. It is the only feature that is directly encoded by the gene; all structural features are derived from the folded form of this sequence.